Protein AF-A0AAW8QHV3-F1 (afdb_monomer)

Solvent-accessible surface area (backbone atoms only — not comparable to full-atom values): 6584 Å² total; per-residue (Å²): 139,82,74,53,56,42,41,72,74,53,79,91,68,47,55,92,70,44,43,75,35,67,69,58,64,52,36,30,74,45,30,65,75,56,72,73,45,85,8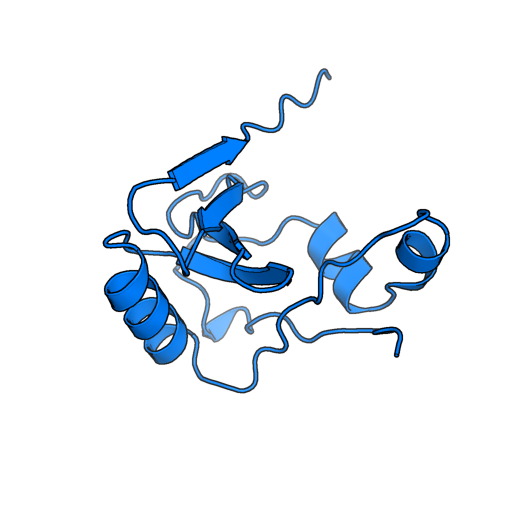9,71,67,73,43,66,45,62,55,79,66,60,61,67,64,50,24,53,52,49,23,75,59,68,73,46,75,57,40,46,72,47,30,34,44,88,53,33,38,36,21,35,39,51,84,33,57,80,38,67,39,51,44,40,38,37,34,66,81,41,80,86,49,69,53,76,53,80,83,79,79,79,129

Sequence (111 aa):
MFQNTFKPFSEDELPQGFNYPVKYLELSKNLKPLHSIPYFSWWFYDAVEPLDETMEIYFSLTGCKNLIVFARDGDWAACFDATDYSGDPKVLVYDLGNRENHYEKKILMNG

Mean predicted aligned error: 5.87 Å

Foldseek 3Di:
DDDFAAAADDPVLADPLAAAAPVLVVCRNGVVVVVPPPPPQKDFDHPPDRQVVVQVVVCVQAVDGQWAWTIDRPQKTWTFRSPDNPSHTWIWIDRSVDNVDTDTDDPPDDD

Radius of gyration: 13.83 Å; Cα contacts (8 Å, |Δi|>4): 175; chains: 1; bounding box: 33×34×32 Å

Structure (mmCIF, N/CA/C/O backbone):
data_AF-A0AAW8QHV3-F1
#
_entry.id   AF-A0AAW8QHV3-F1
#
loop_
_atom_site.group_PDB
_atom_site.id
_atom_site.type_symbol
_atom_site.label_atom_id
_atom_site.label_alt_id
_atom_site.label_comp_id
_atom_site.label_asym_id
_atom_site.label_entity_id
_atom_site.label_seq_id
_atom_site.pdbx_PDB_ins_code
_atom_site.Cartn_x
_atom_site.Cartn_y
_atom_site.Cartn_z
_atom_site.occupancy
_atom_site.B_iso_or_equiv
_atom_site.auth_seq_id
_atom_site.auth_comp_id
_atom_site.auth_asym_id
_atom_site.auth_atom_id
_atom_site.pdbx_PDB_model_num
ATOM 1 N N . MET A 1 1 ? 18.521 1.837 -9.864 1.00 63.25 1 MET A N 1
ATOM 2 C CA . MET A 1 1 ? 18.386 2.729 -8.692 1.00 63.25 1 MET A CA 1
ATOM 3 C C . MET A 1 1 ? 17.758 1.898 -7.588 1.00 63.25 1 MET A C 1
ATOM 5 O O . MET A 1 1 ? 16.863 1.133 -7.911 1.00 63.25 1 MET A O 1
ATOM 9 N N . PHE A 1 2 ? 18.247 1.972 -6.350 1.00 79.06 2 PHE A N 1
ATOM 10 C CA . PHE A 1 2 ? 17.669 1.227 -5.226 1.00 79.06 2 PHE A CA 1
ATOM 11 C C . PHE A 1 2 ? 17.040 2.212 -4.247 1.00 79.06 2 PHE A C 1
ATOM 13 O O . PHE A 1 2 ? 17.669 3.211 -3.893 1.00 79.06 2 PHE A O 1
ATOM 20 N N . GLN A 1 3 ? 15.811 1.936 -3.823 1.00 89.62 3 GLN A N 1
ATOM 21 C CA . GLN A 1 3 ? 15.157 2.691 -2.764 1.00 89.62 3 GLN A CA 1
ATOM 22 C C . GLN A 1 3 ? 15.708 2.226 -1.412 1.00 89.62 3 GLN A C 1
ATOM 24 O O . GLN A 1 3 ? 15.822 1.026 -1.166 1.00 89.62 3 GLN A O 1
ATOM 29 N N . ASN A 1 4 ? 16.084 3.165 -0.543 1.00 91.94 4 ASN A N 1
ATOM 30 C CA . ASN A 1 4 ? 16.614 2.850 0.792 1.00 91.94 4 ASN A CA 1
ATOM 31 C C . ASN A 1 4 ? 15.557 2.991 1.892 1.00 91.94 4 ASN A C 1
ATOM 33 O O . ASN A 1 4 ? 15.647 2.308 2.908 1.00 91.94 4 ASN A O 1
ATOM 37 N N . THR A 1 5 ? 14.587 3.877 1.682 1.00 95.69 5 THR A N 1
ATOM 38 C CA . THR A 1 5 ? 13.514 4.242 2.611 1.00 95.69 5 THR A CA 1
ATOM 39 C C . THR A 1 5 ? 12.306 4.711 1.808 1.00 95.69 5 THR A C 1
ATOM 41 O O . THR A 1 5 ? 12.455 5.097 0.647 1.00 95.69 5 THR A O 1
ATOM 44 N N . PHE A 1 6 ? 11.140 4.737 2.438 1.00 96.44 6 PHE A N 1
ATOM 45 C CA . PHE A 1 6 ? 9.930 5.343 1.888 1.00 96.44 6 PHE A CA 1
ATOM 46 C C . PHE A 1 6 ? 9.098 5.939 3.025 1.00 96.44 6 PHE A C 1
ATOM 48 O O . PHE A 1 6 ? 9.301 5.593 4.192 1.00 96.44 6 PHE A O 1
ATOM 55 N N . LYS A 1 7 ? 8.167 6.832 2.698 1.00 97.00 7 LYS A N 1
ATOM 56 C CA . LYS A 1 7 ? 7.273 7.457 3.674 1.00 97.00 7 LYS A CA 1
ATOM 57 C C . LYS A 1 7 ? 5.859 6.865 3.558 1.00 97.00 7 LYS A C 1
ATOM 59 O O . LYS A 1 7 ? 5.219 7.070 2.534 1.00 97.00 7 LYS A O 1
ATOM 64 N N . PRO A 1 8 ? 5.350 6.142 4.570 1.00 97.19 8 PRO A N 1
ATOM 65 C CA . PRO A 1 8 ? 3.935 5.780 4.643 1.00 97.19 8 PRO A CA 1
ATOM 66 C C . PRO A 1 8 ? 3.049 7.015 4.849 1.00 97.19 8 PRO A C 1
ATOM 68 O O . PRO A 1 8 ? 3.522 8.026 5.374 1.00 97.19 8 PRO A O 1
ATOM 71 N N . PHE A 1 9 ? 1.758 6.903 4.524 1.00 96.88 9 PHE A N 1
ATOM 72 C CA . PHE A 1 9 ? 0.765 7.903 4.942 1.00 96.88 9 PHE A CA 1
ATOM 73 C C . PHE A 1 9 ? 0.756 8.037 6.466 1.00 96.88 9 PHE A C 1
ATOM 75 O O . PHE A 1 9 ? 0.964 7.045 7.175 1.00 96.88 9 PHE A O 1
ATOM 82 N N . SER A 1 10 ? 0.553 9.257 6.960 1.00 94.25 10 SER A N 1
ATOM 83 C CA . SER A 1 10 ? 0.554 9.525 8.399 1.00 94.25 10 SER A CA 1
ATOM 84 C C . SER A 1 10 ? -0.688 8.951 9.079 1.00 94.25 10 SER A C 1
ATOM 86 O O . SER A 1 10 ? -1.722 8.789 8.441 1.00 94.25 10 SER A O 1
ATOM 88 N N . GLU A 1 11 ? -0.603 8.650 10.378 1.00 91.38 11 GLU A N 1
ATOM 89 C CA . GLU A 1 11 ? -1.733 8.089 11.140 1.00 91.38 11 GLU A CA 1
ATOM 90 C C . GLU A 1 11 ? -2.987 8.973 11.085 1.00 91.38 11 GLU A C 1
ATOM 92 O O . GLU A 1 11 ? -4.093 8.443 11.046 1.00 91.38 11 GLU A O 1
ATOM 97 N N . ASP A 1 12 ? -2.816 10.296 11.003 1.00 92.81 12 ASP A N 1
ATOM 98 C CA . ASP A 1 12 ? -3.916 11.264 10.907 1.00 92.81 12 ASP A CA 1
ATOM 99 C C . ASP A 1 12 ? -4.666 11.201 9.564 1.00 92.81 12 ASP A C 1
ATOM 101 O O . ASP A 1 12 ? -5.820 11.620 9.478 1.00 92.81 12 ASP A O 1
ATOM 105 N N . GLU A 1 13 ? -4.024 10.687 8.513 1.00 94.50 13 GLU A N 1
ATOM 106 C CA . GLU A 1 13 ? -4.644 10.489 7.198 1.00 94.50 13 GLU A CA 1
ATOM 107 C C . GLU A 1 13 ? -5.347 9.133 7.089 1.00 94.50 13 GLU A C 1
ATOM 109 O O . GLU A 1 13 ? -6.219 8.956 6.239 1.00 94.50 13 GLU A O 1
ATOM 114 N N . LEU A 1 14 ? -4.963 8.157 7.916 1.00 95.00 14 LEU A N 1
ATOM 115 C CA . LEU A 1 14 ? -5.469 6.794 7.807 1.00 95.00 14 LEU A CA 1
ATOM 116 C C . LEU A 1 14 ? -6.945 6.708 8.214 1.00 95.00 14 LEU A C 1
ATOM 118 O O . LEU A 1 14 ? -7.392 7.398 9.135 1.00 95.00 14 LEU A O 1
ATOM 122 N N . PRO A 1 15 ? -7.719 5.797 7.596 1.00 94.12 15 PRO A N 1
ATOM 123 C CA . PRO A 1 15 ? -9.067 5.514 8.057 1.00 94.12 15 PRO A CA 1
ATOM 124 C C . PRO A 1 15 ? -9.075 5.102 9.526 1.00 94.12 15 PRO A C 1
ATOM 126 O O . PRO A 1 15 ? -8.244 4.312 9.977 1.00 94.12 15 PRO A O 1
ATOM 129 N N . GLN A 1 16 ? -10.057 5.604 10.271 1.00 93.44 16 GLN A N 1
ATOM 130 C CA . GLN A 1 16 ? -10.181 5.310 11.692 1.00 93.44 16 GLN A CA 1
ATOM 131 C C . GLN A 1 16 ? -10.201 3.792 11.944 1.00 93.44 16 GLN A C 1
ATOM 133 O O . GLN A 1 16 ? -11.048 3.074 11.414 1.00 93.44 16 GLN A O 1
ATOM 138 N N . GLY A 1 17 ? -9.278 3.318 12.786 1.00 92.31 17 GLY A N 1
ATOM 139 C CA . GLY A 1 17 ? -9.132 1.903 13.150 1.00 92.31 17 GLY A CA 1
ATOM 140 C C . GLY A 1 17 ? -8.159 1.111 12.272 1.00 92.31 17 GLY A C 1
ATOM 141 O O . GLY A 1 17 ? -7.757 0.014 12.664 1.00 92.31 17 GLY A O 1
ATOM 142 N N . PHE A 1 18 ? -7.736 1.651 11.127 1.00 95.19 18 PHE A N 1
ATOM 143 C CA . PHE A 1 18 ? -6.697 1.034 10.310 1.00 95.19 18 PHE A CA 1
ATOM 144 C C . PHE A 1 18 ? -5.330 1.183 10.978 1.00 95.19 18 PHE A C 1
ATOM 146 O O . PHE A 1 18 ? -4.992 2.236 11.511 1.00 95.19 18 PHE A O 1
ATOM 153 N N . ASN A 1 19 ? -4.531 0.119 10.922 1.00 94.31 19 ASN A N 1
ATOM 154 C CA . ASN A 1 19 ? -3.157 0.120 11.401 1.00 94.31 19 ASN A CA 1
ATOM 155 C C . ASN A 1 19 ? -2.274 -0.625 10.405 1.00 94.31 19 ASN A C 1
ATOM 157 O O . ASN A 1 19 ? -2.632 -1.703 9.926 1.00 94.31 19 ASN A O 1
ATOM 161 N N . TYR A 1 20 ? -1.096 -0.072 10.129 1.00 95.62 20 TYR A N 1
ATOM 16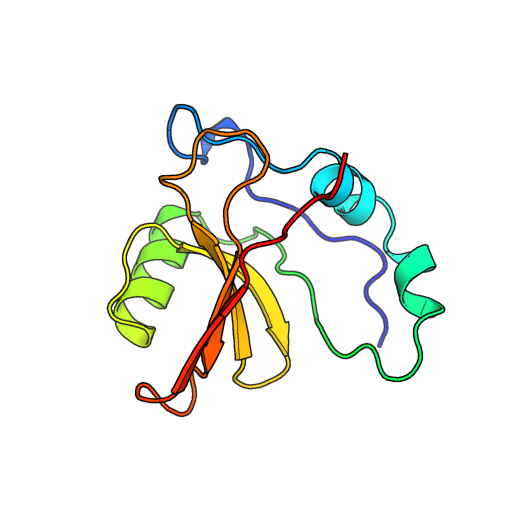2 C CA . TYR A 1 20 ? -0.101 -0.769 9.326 1.00 95.62 20 TYR A CA 1
ATOM 163 C C . TYR A 1 20 ? 0.465 -1.993 10.061 1.00 95.62 20 TYR A C 1
ATOM 165 O O . TYR A 1 20 ? 0.649 -1.942 11.282 1.00 95.62 20 TYR A O 1
ATOM 173 N N . PRO A 1 21 ? 0.885 -3.041 9.326 1.00 95.06 21 PRO A N 1
A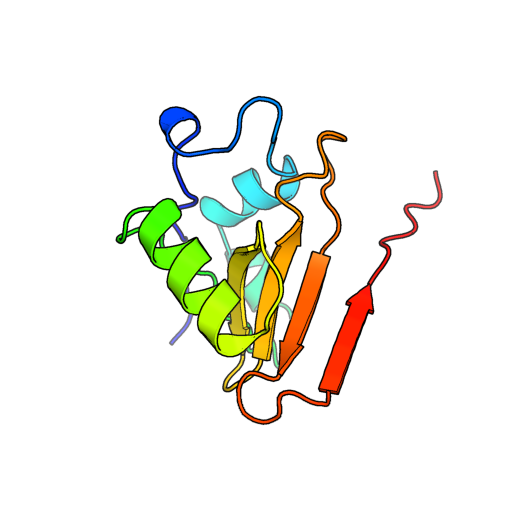TOM 174 C CA . PRO A 1 21 ? 1.728 -4.081 9.896 1.00 95.06 21 PRO A CA 1
ATOM 175 C C . PRO A 1 21 ? 3.025 -3.483 10.459 1.00 95.06 21 PRO A C 1
ATOM 177 O O . PRO A 1 21 ? 3.704 -2.703 9.787 1.00 95.06 21 PRO A O 1
ATOM 180 N N . VAL A 1 22 ? 3.448 -3.916 11.649 1.00 93.06 22 VAL A N 1
ATOM 181 C CA . VAL A 1 22 ? 4.692 -3.428 12.286 1.00 93.06 22 VAL A CA 1
ATOM 182 C C . VAL A 1 22 ? 5.904 -3.591 11.362 1.00 93.06 22 VAL A C 1
ATOM 184 O O . VAL A 1 22 ? 6.687 -2.660 11.187 1.00 93.06 22 VAL A O 1
ATOM 187 N N . LYS A 1 23 ? 6.012 -4.739 10.682 1.00 92.56 23 LYS A N 1
ATOM 188 C CA . LYS A 1 23 ? 7.105 -5.016 9.734 1.00 92.56 23 LYS A CA 1
ATOM 189 C C . LYS A 1 23 ? 7.133 -4.043 8.552 1.00 92.56 23 LYS A C 1
ATOM 191 O O . LYS A 1 23 ? 8.206 -3.737 8.043 1.00 92.56 23 LYS A O 1
ATOM 196 N N . TYR A 1 24 ? 5.978 -3.542 8.114 1.00 94.94 24 TYR A N 1
ATOM 197 C CA . TYR A 1 24 ? 5.907 -2.539 7.051 1.00 94.94 24 TYR A CA 1
ATOM 198 C C . TYR A 1 24 ? 6.477 -1.191 7.523 1.00 94.94 24 TYR A C 1
ATOM 200 O O . TYR A 1 24 ? 7.267 -0.569 6.811 1.00 94.94 24 TYR A O 1
ATOM 208 N N . LEU A 1 25 ? 6.171 -0.786 8.760 1.00 95.19 25 LEU A N 1
ATOM 209 C CA . LEU A 1 25 ? 6.738 0.418 9.381 1.00 95.19 25 LEU A CA 1
ATOM 210 C C . LEU A 1 25 ? 8.239 0.297 9.692 1.00 95.19 25 LEU A C 1
ATOM 212 O O . LEU A 1 25 ? 8.945 1.302 9.760 1.00 95.19 25 LEU A O 1
ATOM 216 N N . GLU A 1 26 ? 8.748 -0.914 9.907 1.00 94.75 26 GLU A N 1
ATOM 217 C CA . GLU A 1 26 ? 10.190 -1.162 10.019 1.00 94.75 26 GLU A CA 1
ATOM 218 C C . GLU A 1 26 ? 10.882 -1.038 8.656 1.00 94.75 26 GLU A C 1
ATOM 220 O O . GLU A 1 26 ? 11.922 -0.383 8.548 1.00 94.75 26 GLU A O 1
ATOM 225 N N . LEU A 1 27 ? 10.280 -1.611 7.606 1.00 94.12 27 LEU A N 1
ATOM 226 C CA . LEU A 1 27 ? 10.789 -1.533 6.235 1.00 94.12 27 LEU A CA 1
ATOM 227 C C . LEU A 1 27 ? 10.845 -0.097 5.709 1.00 94.12 27 LEU A C 1
ATOM 229 O O . LEU A 1 27 ? 11.804 0.248 5.018 1.00 94.12 27 LEU A O 1
ATOM 233 N N . SER A 1 28 ? 9.888 0.759 6.080 1.00 96.25 28 SER A N 1
ATOM 234 C CA . SER A 1 28 ? 9.878 2.170 5.661 1.00 96.25 28 SER A CA 1
ATOM 235 C C . SER A 1 28 ? 11.142 2.930 6.053 1.00 96.25 28 SER A C 1
ATOM 237 O O . SER A 1 28 ? 11.619 3.796 5.316 1.00 96.25 28 SER A O 1
ATOM 239 N N . LYS A 1 29 ? 11.759 2.531 7.168 1.00 96.19 29 LYS A N 1
ATOM 240 C CA . LYS A 1 29 ? 12.984 3.129 7.70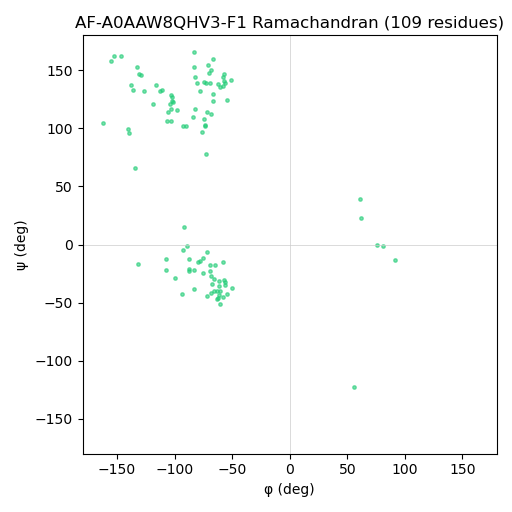7 1.00 96.19 29 LYS A CA 1
ATOM 241 C C . LYS A 1 29 ? 14.258 2.518 7.125 1.00 96.19 29 LYS A C 1
ATOM 243 O O . LYS A 1 29 ? 15.315 3.141 7.222 1.00 96.19 29 LYS A O 1
ATOM 248 N N . ASN A 1 30 ? 14.198 1.300 6.580 1.00 93.88 30 ASN A N 1
ATOM 249 C CA . ASN A 1 30 ? 15.365 0.604 6.042 1.00 93.88 30 ASN A CA 1
ATOM 250 C C . ASN A 1 30 ? 14.990 -0.559 5.104 1.00 93.88 30 ASN A C 1
ATOM 252 O O . ASN A 1 30 ? 14.679 -1.662 5.551 1.00 93.88 30 ASN A O 1
ATOM 256 N N . LEU A 1 31 ? 15.157 -0.347 3.799 1.00 92.88 31 LEU A N 1
ATOM 257 C CA . LEU A 1 31 ? 14.924 -1.353 2.757 1.00 92.88 31 LEU A CA 1
ATOM 258 C C . LEU A 1 31 ? 16.149 -2.213 2.419 1.00 92.88 31 LEU A C 1
ATOM 260 O O . LEU A 1 31 ? 16.039 -3.119 1.594 1.00 92.88 31 LEU A O 1
ATOM 264 N N . LYS A 1 32 ? 17.310 -1.991 3.054 1.00 89.50 32 LYS A N 1
ATOM 265 C CA . LYS A 1 32 ? 18.526 -2.789 2.794 1.00 89.50 32 LYS A CA 1
ATOM 266 C C . LYS A 1 32 ? 18.310 -4.307 2.853 1.00 89.50 32 LYS A C 1
ATOM 268 O O . LYS A 1 32 ? 18.902 -4.993 2.021 1.00 89.50 32 LYS A O 1
ATOM 273 N N . PRO A 1 33 ? 17.480 -4.863 3.763 1.00 87.56 33 PRO A N 1
ATOM 274 C CA . PRO A 1 33 ? 17.193 -6.296 3.752 1.00 87.56 33 PRO A CA 1
ATOM 275 C C . PRO A 1 33 ? 16.636 -6.789 2.409 1.00 87.56 33 PRO A C 1
ATOM 277 O O . PRO A 1 33 ? 16.981 -7.886 1.973 1.00 87.56 33 PRO A O 1
ATOM 280 N N . LEU A 1 34 ? 15.843 -5.971 1.711 1.00 87.88 34 LEU A N 1
ATOM 281 C CA . LEU A 1 34 ? 15.244 -6.334 0.425 1.00 87.88 34 LEU A CA 1
ATOM 282 C C . LEU A 1 34 ? 16.249 -6.294 -0.729 1.00 87.88 34 LEU A C 1
ATOM 284 O O . LEU A 1 34 ? 16.084 -7.025 -1.698 1.00 87.88 34 LEU A O 1
ATOM 288 N N . HIS A 1 35 ? 17.331 -5.516 -0.617 1.00 85.44 35 HIS A N 1
ATOM 289 C CA . HIS A 1 35 ? 18.381 -5.458 -1.650 1.00 85.44 35 HIS A CA 1
ATOM 290 C C . HIS A 1 35 ? 19.130 -6.784 -1.814 1.00 85.44 35 HIS A C 1
ATOM 292 O O . HIS A 1 35 ? 19.791 -6.997 -2.826 1.00 85.44 35 HIS A O 1
ATOM 298 N N . SER A 1 36 ? 19.034 -7.672 -0.821 1.00 87.06 36 SER A N 1
ATOM 299 C CA . SER A 1 36 ? 19.598 -9.022 -0.887 1.00 87.06 36 SER A CA 1
ATOM 300 C C . SER A 1 36 ? 18.751 -10.001 -1.707 1.00 87.06 36 SER A C 1
ATOM 302 O O . SER A 1 36 ? 19.243 -11.071 -2.063 1.00 87.06 36 SER A O 1
ATOM 304 N N . ILE A 1 37 ? 17.499 -9.647 -2.021 1.00 88.69 37 ILE A N 1
ATOM 305 C CA . ILE A 1 37 ? 16.571 -10.492 -2.771 1.00 88.69 37 ILE A CA 1
ATOM 306 C C . ILE A 1 37 ? 16.866 -10.328 -4.271 1.00 88.69 37 ILE A C 1
ATOM 308 O O . ILE A 1 37 ? 16.693 -9.231 -4.814 1.00 88.69 37 ILE A O 1
ATOM 312 N N . PRO A 1 38 ? 17.296 -11.392 -4.975 1.00 88.81 38 PRO A N 1
ATOM 313 C CA . PRO A 1 38 ? 17.550 -11.317 -6.408 1.00 88.81 38 PRO A CA 1
ATOM 314 C C . PRO A 1 38 ? 16.283 -10.934 -7.176 1.00 88.81 38 PRO A C 1
ATOM 316 O O . PRO A 1 38 ? 15.216 -11.494 -6.931 1.00 88.81 38 PRO A O 1
ATOM 319 N N . TYR A 1 39 ? 16.423 -10.014 -8.132 1.00 86.75 39 TYR A N 1
ATOM 320 C CA . TYR A 1 39 ? 15.342 -9.564 -9.021 1.00 86.75 39 TYR A CA 1
ATOM 321 C C . TYR A 1 39 ? 14.147 -8.904 -8.315 1.00 86.75 39 TYR A C 1
ATOM 323 O O . TYR A 1 39 ? 13.059 -8.848 -8.880 1.00 86.75 39 TYR A O 1
ATOM 331 N N . PHE A 1 40 ? 14.332 -8.376 -7.102 1.00 88.44 40 PHE A N 1
ATOM 332 C CA . PHE A 1 40 ? 13.297 -7.586 -6.440 1.00 88.44 40 PHE A CA 1
ATOM 333 C C . PHE A 1 40 ? 13.078 -6.249 -7.169 1.00 88.44 40 PHE A C 1
ATOM 335 O O . PHE A 1 40 ? 13.958 -5.386 -7.179 1.00 88.44 40 PHE A O 1
ATOM 342 N N . SER A 1 41 ? 11.908 -6.104 -7.790 1.00 90.81 41 SER A N 1
ATOM 343 C CA . SER A 1 41 ? 11.525 -4.985 -8.666 1.00 90.81 41 SER A CA 1
ATOM 344 C C . SER A 1 41 ? 10.504 -4.022 -8.056 1.00 90.81 41 SER A C 1
ATOM 346 O O . SER A 1 41 ? 10.318 -2.926 -8.582 1.00 90.81 41 SER A O 1
ATOM 348 N N . TRP A 1 42 ? 9.869 -4.391 -6.941 1.00 93.62 42 TRP A N 1
ATOM 349 C CA . TRP A 1 42 ? 8.846 -3.562 -6.311 1.00 93.62 42 TRP A CA 1
ATOM 350 C C . TRP A 1 42 ? 9.435 -2.265 -5.752 1.00 93.62 42 TRP A C 1
ATOM 352 O O . TRP A 1 42 ? 10.395 -2.265 -4.980 1.00 93.62 42 TRP A O 1
ATOM 362 N N . TRP A 1 43 ? 8.808 -1.155 -6.116 1.00 94.69 43 TRP A N 1
ATOM 363 C CA . TRP A 1 43 ? 9.116 0.183 -5.646 1.00 94.69 43 TRP A CA 1
ATOM 364 C C . TRP A 1 43 ? 8.065 0.625 -4.632 1.00 94.69 43 TRP A C 1
ATOM 366 O O . TRP A 1 43 ? 6.880 0.664 -4.964 1.00 94.69 43 TRP A O 1
ATOM 376 N N . PHE A 1 44 ? 8.470 0.946 -3.403 1.00 96.00 44 PHE A N 1
ATOM 377 C CA . PHE A 1 44 ? 7.530 1.375 -2.370 1.00 96.00 44 PHE A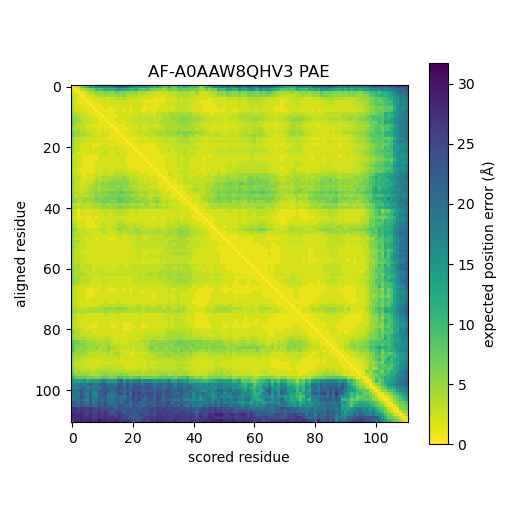 CA 1
ATOM 378 C C . PHE A 1 44 ? 7.063 2.805 -2.628 1.00 96.00 44 PHE A C 1
ATOM 380 O O . PHE A 1 44 ? 7.843 3.670 -3.037 1.00 96.00 44 PHE A O 1
ATOM 387 N N . TYR A 1 45 ? 5.776 3.034 -2.388 1.00 95.38 45 TYR A N 1
ATOM 388 C CA . TYR A 1 45 ? 5.141 4.331 -2.559 1.00 95.38 45 TYR A CA 1
ATOM 389 C C . TYR A 1 45 ? 5.641 5.320 -1.500 1.00 95.38 45 TYR A C 1
ATOM 391 O O . TYR A 1 45 ? 5.798 4.958 -0.333 1.00 95.38 45 TYR A O 1
ATOM 399 N N . ASP A 1 46 ? 5.891 6.560 -1.912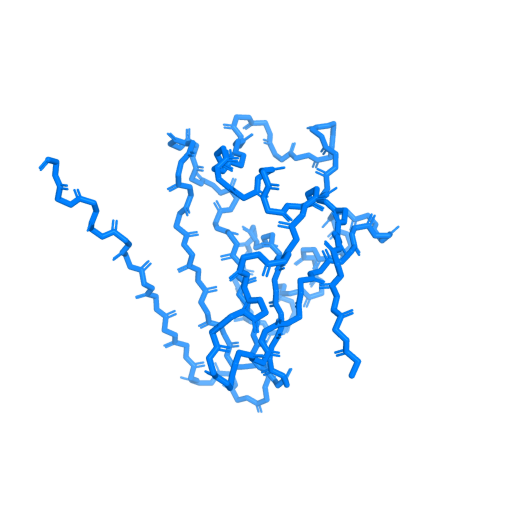 1.00 95.56 46 ASP A N 1
ATOM 400 C CA . ASP A 1 46 ? 6.203 7.662 -1.005 1.00 95.56 46 ASP A CA 1
ATOM 401 C C . ASP A 1 46 ? 4.950 8.532 -0.874 1.00 95.56 46 ASP A C 1
ATOM 403 O O . ASP A 1 46 ? 4.468 9.062 -1.871 1.00 95.56 46 ASP A O 1
ATOM 407 N N . ALA A 1 47 ? 4.392 8.623 0.334 1.00 94.31 47 ALA A N 1
ATOM 408 C CA . ALA A 1 47 ? 3.183 9.382 0.638 1.00 94.31 47 ALA A CA 1
ATOM 409 C C . ALA A 1 47 ? 3.465 10.893 0.617 1.00 94.31 47 ALA A C 1
ATOM 411 O O . ALA A 1 47 ? 3.666 11.543 1.659 1.00 94.31 47 ALA A O 1
ATOM 412 N N . VAL A 1 48 ? 3.544 11.424 -0.603 1.00 92.44 48 VAL A N 1
ATOM 413 C CA . VAL A 1 48 ? 3.716 12.846 -0.911 1.00 92.44 48 VAL A CA 1
ATOM 414 C C . VAL A 1 48 ? 2.357 13.504 -1.136 1.00 92.44 48 VAL A C 1
ATOM 416 O O . VAL A 1 48 ? 2.122 14.606 -0.645 1.00 92.44 48 VAL A O 1
ATOM 419 N N . GLU A 1 49 ? 1.474 12.819 -1.853 1.00 93.75 49 GLU A N 1
ATOM 420 C CA . GLU A 1 49 ? 0.099 13.213 -2.129 1.00 93.75 49 GLU A CA 1
ATOM 421 C C . GLU A 1 49 ? -0.828 12.819 -0.969 1.00 93.75 49 GLU A C 1
ATOM 423 O O . GLU A 1 49 ? -0.542 11.844 -0.269 1.00 93.75 49 GLU A O 1
ATOM 428 N N . PRO A 1 50 ? -1.948 13.535 -0.769 1.00 95.56 50 PRO A N 1
ATOM 429 C CA . PRO A 1 50 ? -2.969 13.149 0.199 1.00 95.56 50 PRO A CA 1
ATOM 430 C C . PRO A 1 50 ? -3.526 11.738 -0.042 1.00 95.56 50 PRO A C 1
ATOM 432 O O . PRO A 1 50 ? -3.646 11.263 -1.183 1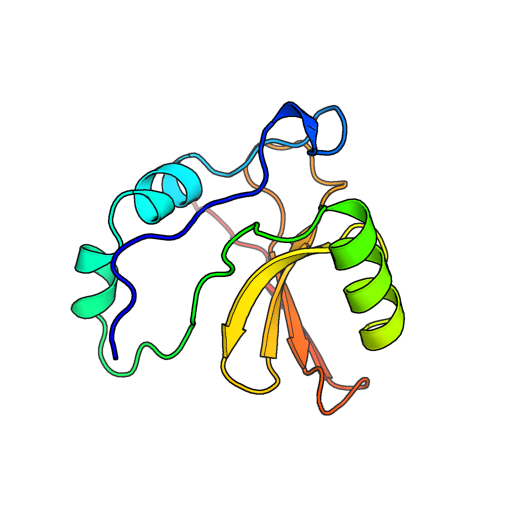.00 95.56 50 PRO A O 1
ATOM 435 N N . LEU A 1 51 ? -3.886 11.051 1.046 1.00 96.19 51 LEU A N 1
ATOM 436 C CA . LEU A 1 51 ? -4.411 9.688 0.958 1.00 96.19 51 LEU A CA 1
ATOM 437 C C . LEU A 1 51 ? -5.732 9.601 0.181 1.00 96.19 51 LEU A C 1
ATOM 439 O O . LEU A 1 51 ? -5.921 8.658 -0.585 1.00 96.19 51 LEU A O 1
ATOM 443 N N . ASP A 1 52 ? -6.638 10.555 0.369 1.00 95.25 52 ASP A N 1
ATOM 444 C CA . ASP A 1 52 ? -7.944 10.599 -0.294 1.00 95.25 52 ASP A CA 1
ATOM 445 C C . ASP A 1 52 ? -7.808 10.741 -1.814 1.00 95.25 52 ASP A C 1
ATOM 447 O O . ASP A 1 52 ? -8.380 9.937 -2.552 1.00 95.25 52 ASP A O 1
ATOM 451 N N . GLU A 1 53 ? -6.965 11.665 -2.283 1.00 95.56 53 GLU A N 1
ATOM 452 C CA . GLU A 1 53 ? -6.645 11.815 -3.708 1.00 95.56 53 GLU A CA 1
ATOM 453 C C . GLU A 1 53 ? -6.070 10.515 -4.284 1.00 95.56 53 GLU A C 1
ATOM 455 O O . GLU A 1 53 ? -6.487 10.033 -5.344 1.00 95.56 53 GLU A O 1
ATOM 460 N N . THR A 1 54 ? -5.146 9.891 -3.550 1.00 95.62 54 THR A N 1
ATOM 461 C CA . THR A 1 54 ? -4.548 8.621 -3.963 1.00 95.62 54 THR A CA 1
ATOM 462 C C . THR A 1 54 ? -5.610 7.519 -4.048 1.00 95.62 54 THR A C 1
ATOM 464 O O . THR A 1 54 ? -5.692 6.809 -5.051 1.00 95.62 54 THR A O 1
ATOM 467 N N . MET A 1 55 ? -6.480 7.389 -3.045 1.00 96.12 55 MET A N 1
ATOM 468 C CA . MET A 1 55 ? -7.565 6.403 -3.043 1.00 96.12 55 MET A CA 1
ATOM 469 C C . MET A 1 55 ? -8.536 6.597 -4.214 1.00 96.12 55 MET A C 1
ATOM 471 O O . MET A 1 55 ? -8.964 5.608 -4.815 1.00 96.12 55 MET A O 1
ATOM 475 N N . GLU A 1 56 ? -8.873 7.837 -4.571 1.00 96.31 56 GLU A N 1
ATOM 476 C CA . GLU A 1 56 ? -9.746 8.141 -5.711 1.00 96.31 56 GLU A CA 1
ATOM 477 C C . GLU A 1 56 ? -9.119 7.746 -7.055 1.00 96.31 56 GLU A C 1
ATOM 479 O O . GLU A 1 56 ? -9.800 7.181 -7.924 1.00 96.31 56 GLU A O 1
ATOM 484 N N . ILE A 1 57 ? -7.811 7.974 -7.215 1.00 94.25 57 ILE A N 1
ATOM 485 C CA . ILE A 1 57 ? -7.054 7.533 -8.393 1.00 94.25 57 ILE A CA 1
ATOM 486 C C . ILE A 1 57 ? -7.124 6.008 -8.514 1.00 94.25 57 ILE A C 1
ATOM 488 O O . ILE A 1 57 ? -7.504 5.481 -9.565 1.00 94.25 57 ILE A O 1
ATOM 492 N N . TYR A 1 58 ? -6.814 5.280 -7.439 1.00 94.06 58 TYR A N 1
ATOM 493 C CA . TYR A 1 58 ? -6.830 3.816 -7.463 1.00 94.06 58 TYR A CA 1
ATOM 494 C C . TYR A 1 58 ? -8.241 3.249 -7.629 1.00 94.06 58 TYR A C 1
ATOM 496 O O . TYR A 1 58 ? -8.408 2.260 -8.346 1.00 94.06 58 TYR A O 1
ATOM 504 N N . PHE A 1 59 ? -9.268 3.897 -7.078 1.00 94.75 59 PHE A N 1
ATOM 505 C CA . PHE A 1 59 ? -10.659 3.536 -7.342 1.00 94.75 59 PHE A CA 1
ATOM 506 C C . PHE A 1 59 ? -11.016 3.696 -8.825 1.00 94.75 59 PHE A C 1
ATOM 508 O O . PHE A 1 59 ? -11.621 2.801 -9.410 1.00 94.75 59 PHE A O 1
ATOM 515 N N . SER A 1 60 ? -10.587 4.782 -9.467 1.00 92.81 60 SER A N 1
ATOM 516 C CA . SER A 1 60 ? -10.839 5.017 -10.897 1.00 92.81 60 SER A CA 1
ATOM 517 C C . SER A 1 60 ? -10.129 4.005 -11.807 1.00 92.81 60 SER A C 1
ATOM 519 O O . SER A 1 60 ? -10.612 3.691 -12.899 1.00 92.81 60 SER A O 1
ATOM 521 N N . LEU A 1 61 ? -8.979 3.489 -11.366 1.00 91.00 61 LEU A N 1
ATOM 522 C CA . LEU A 1 61 ? -8.176 2.519 -12.113 1.00 91.00 61 LEU A CA 1
ATOM 523 C C . LEU A 1 61 ? -8.664 1.078 -11.924 1.00 91.00 61 LEU A C 1
ATOM 525 O O . LEU A 1 61 ? -8.681 0.322 -12.894 1.00 91.00 61 LEU A O 1
ATOM 529 N N . THR A 1 62 ? -9.085 0.718 -10.710 1.00 91.06 62 THR A N 1
ATOM 530 C CA . THR A 1 62 ? -9.391 -0.672 -10.316 1.00 91.06 62 THR A CA 1
ATOM 531 C C . THR A 1 62 ? -10.884 -0.962 -10.151 1.00 91.06 62 THR A C 1
ATOM 533 O O . THR A 1 62 ? -11.295 -2.114 -10.213 1.00 91.06 62 THR A O 1
ATOM 536 N N . GLY A 1 63 ? -11.712 0.060 -9.920 1.00 91.25 63 GLY A N 1
ATOM 537 C CA . GLY A 1 63 ? -13.105 -0.093 -9.490 1.00 91.25 63 GLY A CA 1
ATOM 538 C C . GLY A 1 63 ? -13.273 -0.463 -8.009 1.00 91.25 63 GLY A C 1
ATOM 539 O O . GLY A 1 63 ? -14.405 -0.567 -7.534 1.00 91.25 63 GLY A O 1
ATOM 540 N N . CYS A 1 64 ? -12.180 -0.624 -7.259 1.00 91.56 64 CYS A N 1
ATOM 541 C CA . CYS A 1 64 ? -12.184 -1.024 -5.854 1.00 91.56 64 CYS A CA 1
ATOM 542 C C . CYS A 1 64 ? -11.914 0.177 -4.941 1.00 91.56 64 CYS A C 1
ATOM 544 O O . CYS A 1 64 ? -10.968 0.937 -5.139 1.00 91.56 64 CYS A O 1
ATOM 546 N N . LYS A 1 65 ? -12.782 0.372 -3.945 1.00 93.94 65 LYS A N 1
ATOM 547 C CA . LYS A 1 65 ? -12.649 1.454 -2.957 1.00 93.94 65 LYS A CA 1
ATOM 548 C C . LYS A 1 65 ? -11.703 1.050 -1.830 1.00 93.94 65 LYS A C 1
ATOM 550 O O . LYS A 1 65 ? -11.452 -0.135 -1.634 1.00 93.94 65 LYS A O 1
ATOM 555 N N . ASN A 1 66 ? -11.277 2.039 -1.042 1.00 95.00 66 ASN A N 1
ATOM 556 C CA . ASN A 1 66 ? -10.521 1.846 0.200 1.00 95.00 66 ASN A CA 1
ATOM 557 C C . ASN A 1 66 ? -9.177 1.130 -0.017 1.00 95.00 66 ASN A C 1
ATOM 559 O O . ASN A 1 66 ? -8.784 0.279 0.777 1.00 95.00 66 ASN A O 1
ATOM 563 N N . LEU A 1 67 ? -8.483 1.465 -1.106 1.00 96.56 67 LEU A N 1
ATOM 564 C CA . LEU A 1 67 ? -7.163 0.926 -1.414 1.00 96.56 67 LEU A CA 1
ATOM 565 C C . LEU A 1 67 ? -6.074 1.909 -0.990 1.00 96.56 67 LEU A C 1
ATOM 567 O O . LEU A 1 67 ? -5.952 2.983 -1.573 1.00 96.56 67 LEU A O 1
ATOM 571 N N . ILE A 1 68 ? -5.242 1.518 -0.025 1.00 97.25 68 ILE A N 1
ATOM 572 C CA . ILE A 1 68 ? -4.018 2.258 0.313 1.00 97.25 68 ILE A CA 1
ATOM 573 C C . ILE A 1 68 ? -2.877 1.641 -0.489 1.00 97.25 68 ILE A C 1
ATOM 575 O O . ILE A 1 68 ? -2.385 0.570 -0.132 1.00 97.25 68 ILE A O 1
ATOM 579 N N . VAL A 1 69 ? -2.453 2.275 -1.584 1.00 96.69 69 VAL A N 1
ATOM 580 C CA . VAL A 1 69 ? -1.267 1.813 -2.322 1.00 96.69 69 VAL A CA 1
ATOM 581 C C . VAL A 1 69 ? -0.023 1.896 -1.441 1.00 96.69 69 VAL A C 1
ATOM 583 O O . VAL A 1 69 ? 0.184 2.875 -0.728 1.00 96.69 69 VAL A O 1
ATOM 586 N N . PHE A 1 70 ? 0.826 0.872 -1.512 1.00 96.69 70 PHE A N 1
ATOM 587 C CA . PHE A 1 70 ? 2.111 0.882 -0.818 1.00 96.69 70 PHE A CA 1
ATOM 588 C C . PHE A 1 70 ? 3.300 0.461 -1.682 1.00 96.69 70 PHE A C 1
ATOM 590 O O . PHE A 1 70 ? 4.436 0.747 -1.305 1.00 96.69 70 PHE A O 1
ATOM 597 N N . ALA A 1 71 ? 3.090 -0.195 -2.829 1.00 96.38 71 ALA A N 1
ATOM 598 C CA . ALA A 1 71 ? 4.175 -0.512 -3.756 1.00 96.38 71 ALA A CA 1
ATOM 599 C C . ALA A 1 71 ? 3.701 -0.696 -5.206 1.00 96.38 71 ALA A C 1
ATOM 601 O O . ALA A 1 71 ? 2.536 -1.003 -5.467 1.00 96.38 71 ALA A O 1
ATOM 602 N N . ARG A 1 72 ? 4.632 -0.535 -6.151 1.00 95.44 72 ARG A N 1
ATOM 603 C CA . ARG A 1 72 ? 4.437 -0.680 -7.599 1.00 95.44 72 ARG A CA 1
ATOM 604 C C . ARG A 1 72 ? 5.507 -1.557 -8.231 1.00 95.44 72 ARG A C 1
ATOM 606 O O . ARG A 1 72 ? 6.663 -1.475 -7.838 1.00 95.44 72 ARG A O 1
ATOM 613 N N . ASP A 1 73 ? 5.140 -2.309 -9.258 1.00 94.00 73 ASP A N 1
ATOM 614 C CA . ASP A 1 73 ? 6.079 -2.975 -10.165 1.00 94.00 73 ASP A CA 1
ATOM 615 C C . ASP A 1 73 ? 5.555 -2.872 -11.604 1.00 94.00 73 ASP A C 1
ATOM 617 O O . ASP A 1 73 ? 4.666 -3.615 -12.020 1.00 94.00 73 ASP A O 1
ATOM 621 N N . GLY A 1 74 ? 6.036 -1.870 -12.345 1.00 91.25 74 GLY A N 1
ATOM 622 C CA . GLY A 1 74 ? 5.449 -1.499 -13.634 1.00 91.25 74 GLY A CA 1
ATOM 623 C C . GLY A 1 74 ? 3.954 -1.178 -13.498 1.00 91.25 74 GLY A C 1
ATOM 624 O O . GLY A 1 74 ? 3.556 -0.318 -12.702 1.00 91.25 74 GLY A O 1
ATOM 625 N N . ASP A 1 75 ? 3.121 -1.896 -14.250 1.00 92.25 75 ASP A N 1
ATOM 626 C CA . ASP A 1 75 ? 1.662 -1.751 -14.211 1.00 92.25 75 ASP A CA 1
ATOM 627 C C . ASP A 1 75 ? 1.020 -2.391 -12.974 1.00 92.25 75 ASP A C 1
ATOM 629 O O . ASP A 1 75 ? -0.128 -2.090 -12.659 1.00 92.25 75 ASP A O 1
ATOM 633 N N . TRP A 1 76 ? 1.758 -3.195 -12.208 1.00 94.00 76 TRP A N 1
ATOM 634 C CA . TRP A 1 76 ? 1.239 -3.813 -10.995 1.00 94.00 76 TRP A CA 1
ATOM 635 C C . TRP A 1 76 ? 1.260 -2.849 -9.813 1.00 94.00 76 TRP A C 1
ATOM 637 O O . TRP A 1 76 ? 2.240 -2.132 -9.587 1.00 94.00 76 TRP A O 1
ATOM 647 N N . ALA A 1 77 ? 0.192 -2.875 -9.021 1.00 95.94 77 ALA A N 1
ATOM 648 C CA . ALA A 1 77 ? 0.071 -2.137 -7.774 1.00 95.94 77 ALA A CA 1
ATOM 649 C C . ALA A 1 77 ? -0.319 -3.054 -6.621 1.00 95.94 77 ALA A C 1
ATOM 651 O O . ALA A 1 77 ? -1.268 -3.827 -6.734 1.00 95.94 77 ALA A O 1
ATOM 652 N N . ALA A 1 78 ? 0.402 -2.934 -5.509 1.00 96.62 78 ALA A N 1
ATOM 653 C CA . ALA A 1 78 ? 0.074 -3.579 -4.251 1.00 96.62 78 ALA A CA 1
ATOM 654 C C . ALA A 1 78 ? -0.555 -2.553 -3.305 1.00 96.62 78 ALA A C 1
ATOM 656 O O . ALA A 1 78 ? 0.012 -1.481 -3.057 1.00 96.62 78 ALA A O 1
ATOM 657 N N . CYS A 1 79 ? -1.725 -2.902 -2.782 1.00 97.12 79 CYS A N 1
ATOM 658 C CA . CYS A 1 79 ? -2.536 -2.056 -1.921 1.00 97.12 79 CYS A CA 1
ATOM 659 C C . CYS A 1 79 ? -2.928 -2.805 -0.645 1.00 97.12 79 CYS A C 1
ATOM 661 O O . CYS A 1 79 ? -3.177 -4.011 -0.684 1.00 97.12 79 CYS A O 1
ATOM 663 N N . PHE A 1 80 ? -3.029 -2.091 0.472 1.00 97.25 80 PHE A N 1
ATOM 664 C CA . PHE A 1 80 ? -3.730 -2.576 1.656 1.00 97.25 80 PHE A CA 1
ATOM 665 C C . PHE A 1 80 ? -5.235 -2.340 1.513 1.00 97.25 80 PHE A C 1
ATOM 667 O O . PHE A 1 80 ? -5.656 -1.305 0.987 1.00 97.25 80 PHE A O 1
ATOM 674 N N . ASP A 1 81 ? -6.032 -3.279 2.022 1.00 96.12 81 ASP A N 1
ATOM 675 C CA . ASP A 1 81 ? -7.460 -3.076 2.271 1.00 96.12 81 ASP A CA 1
ATOM 676 C C . ASP A 1 81 ? -7.640 -2.183 3.505 1.00 96.12 81 ASP A C 1
ATOM 678 O O . ASP A 1 81 ? -7.411 -2.607 4.639 1.00 96.12 81 ASP A O 1
ATOM 682 N N . ALA A 1 82 ? -8.055 -0.935 3.291 1.00 94.62 82 ALA A N 1
ATOM 683 C CA . ALA A 1 82 ? -8.198 0.048 4.361 1.00 94.62 82 ALA A CA 1
ATOM 684 C C . ALA A 1 82 ? -9.393 -0.223 5.295 1.00 94.62 82 ALA A C 1
ATOM 686 O O . ALA A 1 82 ? -9.564 0.470 6.298 1.00 94.62 82 ALA A O 1
ATOM 687 N N . THR A 1 83 ? -10.233 -1.208 4.964 1.00 94.56 83 THR A N 1
ATOM 688 C CA . THR A 1 83 ? -11.342 -1.665 5.816 1.00 94.56 83 THR A CA 1
ATOM 689 C C . THR A 1 83 ? -10.954 -2.830 6.726 1.00 94.56 83 THR A C 1
ATOM 691 O O . THR A 1 83 ? -11.749 -3.249 7.569 1.00 94.56 83 THR A O 1
ATOM 694 N N . ASP A 1 84 ? -9.731 -3.349 6.586 1.00 92.56 84 ASP A N 1
ATOM 695 C CA . ASP A 1 84 ? -9.197 -4.406 7.434 1.00 92.56 84 ASP A CA 1
ATOM 696 C C . ASP A 1 84 ? -8.474 -3.816 8.655 1.00 92.56 84 ASP A C 1
ATOM 698 O O . ASP A 1 84 ? -7.338 -3.346 8.590 1.00 92.56 84 ASP A O 1
ATOM 702 N N . TYR A 1 85 ? -9.156 -3.855 9.798 1.00 91.19 85 TYR A N 1
ATOM 703 C CA . TYR A 1 85 ? -8.688 -3.284 11.065 1.00 91.19 85 TYR A CA 1
ATOM 704 C C . TYR A 1 85 ? -7.920 -4.282 11.946 1.00 91.19 85 TYR A C 1
ATOM 706 O O . TYR A 1 85 ? -7.746 -4.053 13.141 1.00 91.19 85 TYR A O 1
ATOM 714 N N . SER A 1 86 ? -7.480 -5.415 11.391 1.00 89.56 86 SER A N 1
ATOM 715 C CA . SER A 1 86 ? -6.799 -6.474 12.151 1.00 89.56 86 SER A CA 1
ATOM 716 C C . SER A 1 86 ? -5.397 -6.098 12.651 1.00 89.56 86 SER A C 1
ATOM 718 O O . SER A 1 86 ? -4.868 -6.771 13.536 1.00 89.56 86 SER A O 1
ATOM 720 N N . GLY A 1 87 ? -4.785 -5.052 12.083 1.00 86.25 87 GLY A N 1
ATOM 721 C CA . GLY A 1 87 ? -3.364 -4.732 12.266 1.00 86.25 87 GLY A CA 1
ATOM 722 C C . GLY A 1 87 ? -2.422 -5.552 11.372 1.00 86.25 87 GLY A C 1
ATOM 723 O O . GLY A 1 87 ? -1.212 -5.334 11.400 1.00 86.25 87 GLY A O 1
ATOM 724 N N . ASP A 1 88 ? -2.970 -6.459 10.559 1.00 89.75 88 ASP A N 1
ATOM 725 C CA . ASP A 1 88 ? -2.289 -7.144 9.457 1.00 89.75 88 ASP A CA 1
ATOM 726 C C . ASP A 1 88 ? -3.204 -7.134 8.218 1.00 89.75 88 ASP A C 1
ATOM 728 O O . ASP A 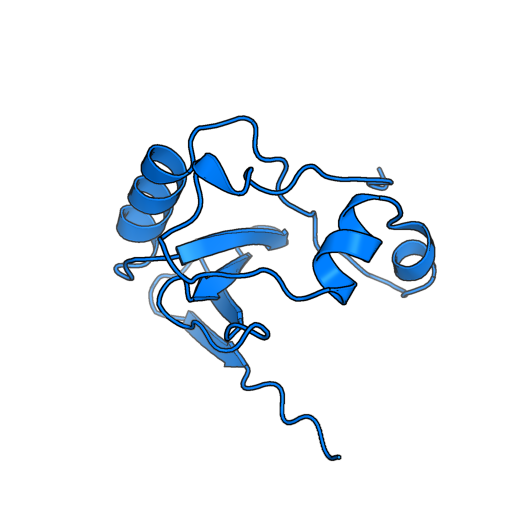1 88 ? -3.735 -8.174 7.815 1.00 89.75 88 ASP A O 1
ATOM 732 N N . PRO A 1 89 ? -3.482 -5.939 7.658 1.00 92.31 89 PRO A N 1
ATOM 733 C CA . PRO A 1 89 ? -4.453 -5.776 6.589 1.00 92.31 89 PRO A CA 1
ATOM 734 C C . PRO A 1 89 ? -4.125 -6.642 5.375 1.00 92.31 89 PRO A C 1
ATOM 736 O O . PRO A 1 89 ? -2.969 -6.754 4.950 1.00 92.31 89 PRO A O 1
ATOM 739 N N . LYS A 1 90 ? -5.170 -7.205 4.761 1.00 93.12 90 LYS A N 1
ATOM 740 C CA . LYS A 1 90 ? -5.048 -7.913 3.482 1.00 93.12 90 LYS A CA 1
ATOM 741 C C . LYS A 1 90 ? -4.314 -7.073 2.440 1.00 93.12 90 LYS A C 1
ATOM 743 O O . LYS A 1 90 ? -4.554 -5.875 2.291 1.00 93.12 90 LYS A O 1
ATOM 748 N N . VAL A 1 91 ? -3.483 -7.761 1.659 1.00 94.75 91 VAL A N 1
ATOM 749 C CA . VAL A 1 91 ? -2.787 -7.198 0.503 1.00 94.75 91 VAL A CA 1
ATOM 750 C C . VAL A 1 91 ? -3.494 -7.630 -0.777 1.00 94.75 91 VAL A C 1
ATOM 752 O O . VAL A 1 91 ? -3.651 -8.824 -1.052 1.00 94.75 91 VAL A O 1
ATOM 755 N N . LEU A 1 92 ? -3.888 -6.639 -1.568 1.00 94.25 92 LEU A N 1
ATOM 756 C CA . LEU A 1 92 ? -4.546 -6.792 -2.860 1.00 94.25 92 LEU A CA 1
ATOM 757 C C . LEU A 1 92 ? -3.580 -6.335 -3.955 1.00 94.25 92 LEU A C 1
ATOM 759 O O . LEU A 1 92 ? -2.960 -5.278 -3.822 1.00 94.25 92 LEU A O 1
ATOM 763 N N . VAL A 1 93 ? -3.431 -7.130 -5.018 1.00 94.44 93 VAL A N 1
ATOM 764 C CA . VAL A 1 93 ? -2.522 -6.824 -6.129 1.00 94.44 93 VAL A CA 1
ATOM 765 C C . VAL A 1 93 ? -3.315 -6.697 -7.428 1.00 94.44 93 VAL A C 1
ATOM 767 O O . VAL A 1 93 ? -3.982 -7.642 -7.854 1.00 94.44 93 VAL A O 1
ATOM 770 N N . TYR A 1 94 ? -3.222 -5.528 -8.058 1.00 92.25 94 TYR A N 1
ATOM 771 C CA . TYR A 1 94 ? -3.949 -5.182 -9.280 1.00 92.25 94 TYR A CA 1
ATOM 772 C C . TYR A 1 94 ? -2.988 -4.938 -10.442 1.00 92.25 94 TYR A C 1
ATOM 774 O O . TYR A 1 94 ? -1.983 -4.250 -10.265 1.00 92.25 94 TYR A O 1
ATOM 782 N N . ASP A 1 95 ? -3.324 -5.450 -11.627 1.00 91.06 95 ASP A N 1
ATOM 783 C CA . ASP A 1 95 ? -2.724 -5.031 -12.895 1.00 91.06 95 ASP A CA 1
ATOM 784 C C . ASP A 1 95 ? -3.457 -3.778 -13.399 1.00 91.06 95 ASP A C 1
ATOM 786 O O . ASP A 1 95 ? -4.627 -3.827 -13.784 1.00 91.06 95 ASP A O 1
ATOM 790 N N . LEU A 1 96 ? -2.792 -2.624 -13.369 1.00 88.12 96 LEU A N 1
ATOM 791 C CA . LEU A 1 96 ? -3.400 -1.366 -13.807 1.00 88.12 96 LEU A CA 1
ATOM 792 C C . LEU A 1 96 ? -3.407 -1.203 -15.333 1.00 88.12 96 LEU A C 1
ATOM 794 O O . LEU A 1 96 ? -4.128 -0.343 -15.843 1.00 88.12 96 LEU A O 1
ATOM 798 N N . GLY A 1 97 ? -2.624 -2.008 -16.053 1.00 83.44 97 GLY A N 1
ATOM 799 C CA . GLY A 1 97 ? -2.607 -2.058 -17.513 1.00 83.44 97 GLY A CA 1
ATOM 800 C C . GLY A 1 97 ? -3.721 -2.941 -18.077 1.00 83.44 97 GLY A C 1
ATOM 801 O O . GLY A 1 97 ? -4.145 -2.747 -19.218 1.00 83.44 97 GLY A O 1
ATOM 802 N N . ASN A 1 98 ? -4.245 -3.874 -17.274 1.00 77.62 98 ASN A N 1
ATOM 803 C CA . ASN A 1 98 ? -5.340 -4.760 -17.649 1.00 77.62 98 ASN A CA 1
ATOM 804 C C . ASN A 1 98 ? -6.332 -4.988 -16.494 1.00 77.62 98 ASN A C 1
ATOM 806 O O . ASN A 1 98 ? -6.152 -5.869 -15.655 1.00 77.62 98 ASN A O 1
ATOM 810 N N . ARG A 1 99 ? -7.451 -4.254 -16.531 1.00 63.19 99 ARG A N 1
ATOM 811 C CA . ARG A 1 99 ? -8.505 -4.266 -15.499 1.00 63.19 99 ARG A CA 1
ATOM 812 C C . ARG A 1 99 ? -9.150 -5.635 -15.233 1.00 63.19 99 ARG A C 1
ATOM 814 O O . ARG A 1 99 ? -9.839 -5.770 -14.227 1.00 63.19 99 ARG A O 1
ATOM 821 N N . GLU A 1 100 ? -8.968 -6.633 -16.100 1.00 64.81 100 GLU A N 1
ATOM 822 C CA . GLU A 1 100 ? -9.518 -7.981 -15.892 1.00 64.81 100 GLU A CA 1
ATOM 823 C C . GLU A 1 100 ? -8.600 -8.909 -15.070 1.00 64.81 100 GLU A C 1
ATOM 825 O O . GLU A 1 100 ? -9.064 -9.940 -14.587 1.00 64.81 100 GLU A O 1
ATOM 830 N N . ASN A 1 101 ? -7.331 -8.543 -14.839 1.00 59.41 101 ASN A N 1
ATOM 831 C CA . ASN A 1 101 ? -6.375 -9.352 -14.077 1.00 59.41 101 ASN A CA 1
ATOM 832 C C . ASN A 1 101 ? -6.097 -8.754 -12.685 1.00 59.41 101 ASN A C 1
ATOM 834 O O . ASN A 1 101 ? -5.358 -7.784 -12.533 1.00 59.41 101 ASN A O 1
ATOM 838 N N . HIS A 1 102 ? -6.639 -9.376 -11.637 1.00 59.59 102 HIS A N 1
ATOM 839 C CA . HIS A 1 102 ? -6.288 -9.083 -10.242 1.00 59.59 102 HIS A CA 1
ATOM 840 C C . HIS A 1 102 ? -6.030 -10.383 -9.470 1.00 59.59 102 HIS A C 1
ATOM 842 O O . HIS A 1 102 ? -6.561 -11.440 -9.813 1.00 59.59 102 HIS A O 1
ATOM 848 N N . TYR A 1 103 ? -5.200 -10.316 -8.427 1.00 65.81 103 TYR A N 1
ATOM 849 C CA . TYR A 1 103 ? -4.946 -11.439 -7.524 1.00 65.81 103 TYR A CA 1
ATOM 850 C C . TYR A 1 103 ? -4.953 -10.970 -6.066 1.00 65.81 103 TYR A C 1
ATOM 852 O O . TYR A 1 103 ? -4.303 -9.991 -5.695 1.00 65.81 103 TYR A O 1
ATOM 860 N N . GLU A 1 104 ? -5.666 -11.710 -5.219 1.00 61.31 104 GLU A N 1
ATOM 861 C CA . GLU A 1 104 ? -5.705 -11.493 -3.775 1.00 61.31 104 GLU A CA 1
ATOM 862 C C . GLU A 1 104 ? -4.799 -12.508 -3.071 1.00 61.31 104 GLU A C 1
ATOM 864 O O . GLU A 1 104 ? -5.000 -13.723 -3.185 1.00 61.31 104 GLU A O 1
ATOM 869 N N . LYS A 1 105 ? -3.819 -12.037 -2.290 1.00 57.72 105 LYS A N 1
ATOM 870 C CA . LYS A 1 105 ? -3.007 -12.922 -1.446 1.00 57.72 105 LYS A CA 1
ATOM 871 C C . LYS A 1 105 ? -3.452 -12.822 0.003 1.00 57.72 105 LYS A C 1
ATOM 873 O O . LYS A 1 105 ? -3.101 -11.884 0.711 1.00 57.72 105 LYS A O 1
ATOM 878 N N . LYS A 1 106 ? -4.142 -13.852 0.493 1.00 47.41 106 LYS A N 1
ATOM 879 C CA . LYS A 1 106 ? -4.276 -14.074 1.938 1.00 47.41 106 LYS A CA 1
ATOM 880 C C . LYS A 1 106 ? -2.927 -14.554 2.478 1.00 47.41 106 LYS A C 1
ATOM 882 O O . LYS A 1 106 ? -2.476 -15.642 2.116 1.00 47.41 106 LYS A O 1
ATOM 887 N N . ILE A 1 107 ? -2.269 -13.765 3.324 1.00 48.22 107 ILE A N 1
ATOM 888 C CA . ILE A 1 107 ? -1.095 -14.239 4.062 1.00 48.22 107 ILE A CA 1
ATOM 889 C C . ILE A 1 107 ? -1.611 -15.183 5.155 1.00 48.22 107 ILE A C 1
ATOM 891 O O . ILE A 1 107 ? -2.161 -14.752 6.160 1.00 48.22 107 ILE A O 1
ATOM 895 N N . LEU A 1 108 ? -1.488 -16.494 4.939 1.00 39.41 108 LEU A N 1
ATOM 896 C CA . LEU A 1 108 ? -1.647 -17.478 6.008 1.00 39.41 108 LEU A CA 1
ATOM 897 C C . LEU A 1 108 ? -0.369 -17.437 6.852 1.00 39.41 108 LEU A C 1
ATOM 899 O O . LEU A 1 108 ? 0.637 -18.043 6.480 1.00 39.41 108 LEU A O 1
ATOM 903 N N . MET A 1 109 ? -0.377 -16.700 7.963 1.00 42.00 109 MET A N 1
ATOM 904 C CA . MET A 1 109 ? 0.621 -16.924 9.007 1.00 42.00 109 MET A CA 1
ATOM 905 C C . MET A 1 109 ? 0.252 -18.227 9.724 1.00 42.00 109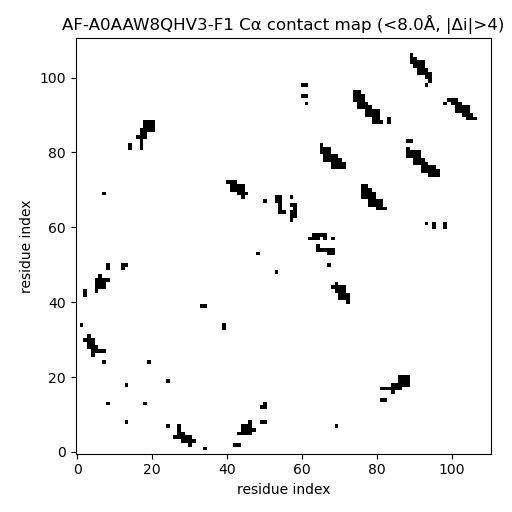 MET A C 1
ATOM 907 O O . MET A 1 109 ? -0.698 -18.266 10.502 1.00 42.00 109 MET A O 1
ATOM 911 N N . ASN A 1 110 ? 0.968 -19.312 9.419 1.00 40.69 110 ASN A N 1
ATOM 912 C CA . ASN A 1 110 ? 0.977 -20.482 10.295 1.00 40.69 110 ASN A CA 1
ATOM 913 C C . ASN A 1 110 ? 1.667 -20.064 11.601 1.00 40.69 110 ASN A C 1
ATOM 915 O O . ASN A 1 110 ? 2.776 -19.526 11.550 1.00 40.69 110 ASN A O 1
ATOM 919 N N . GLY A 1 111 ? 0.950 -20.239 12.715 1.00 40.72 111 GLY A N 1
ATOM 920 C CA . GLY A 1 111 ? 1.389 -19.889 14.069 1.00 40.72 111 GLY A CA 1
ATOM 921 C C . GLY A 1 111 ? 2.501 -20.762 14.629 1.00 40.72 111 GLY A C 1
ATOM 922 O O . GLY A 1 111 ? 2.887 -21.755 13.971 1.00 40.72 111 GLY A O 1
#

Nearest PDB structures (foldseek):
  1ul7-assembly1_A  TM=4.401E-01  e=3.966E+00  Mus musculus

pLDDT: mean 88.1, std 13.9, range [39.41, 97.25]

Secondary structure (DSSP, 8-state):
-------PPPTTTSPTT----HHHHHHHH--GGGGGSTT---EEPP--S-HHHHHHHHHHHHS-SSEEEEEEETTEEEEEETT--SSSPPEEEEESS-TT-EEEE------